Protein AF-A0AAD7VIJ9-F1 (afdb_monomer)

pLDDT: mean 87.91, std 4.74, range [68.25, 94.62]

Structure (mmCIF, N/CA/C/O backbone):
data_AF-A0AAD7VIJ9-F1
#
_entry.id   AF-A0AAD7VIJ9-F1
#
loop_
_atom_site.group_PDB
_atom_site.id
_atom_site.type_symbol
_atom_site.label_atom_id
_atom_site.label_alt_id
_atom_site.label_comp_id
_atom_site.label_asym_id
_atom_site.label_entity_id
_atom_site.label_seq_id
_atom_site.pdbx_PDB_ins_code
_atom_site.Cartn_x
_atom_site.Cartn_y
_atom_site.Cartn_z
_atom_site.occupancy
_atom_site.B_iso_or_equiv
_atom_site.auth_seq_id
_atom_site.auth_comp_id
_atom_site.auth_asym_id
_atom_site.auth_atom_id
_atom_site.pdbx_PDB_model_num
ATOM 1 N N . MET A 1 1 ? -6.040 12.311 9.505 1.00 69.94 1 MET A N 1
ATOM 2 C CA . MET A 1 1 ? -5.115 11.163 9.473 1.00 69.94 1 MET A CA 1
ATOM 3 C C . MET A 1 1 ? -3.716 11.718 9.337 1.00 69.94 1 MET A C 1
ATOM 5 O O . MET A 1 1 ? -3.565 12.636 8.544 1.00 69.94 1 MET A O 1
ATOM 9 N N . ALA A 1 2 ? -2.738 11.232 10.085 1.00 82.44 2 ALA A N 1
ATOM 10 C CA . ALA A 1 2 ? -1.331 11.517 9.807 1.00 82.44 2 ALA A CA 1
ATOM 11 C C . ALA A 1 2 ? -0.782 10.453 8.843 1.00 82.44 2 ALA A C 1
ATOM 13 O O . ALA A 1 2 ? -1.267 9.321 8.846 1.00 82.44 2 ALA A O 1
ATOM 14 N N . VAL A 1 3 ? 0.182 10.809 7.999 1.00 84.44 3 VAL A N 1
ATOM 15 C CA . VAL A 1 3 ? 0.979 9.826 7.250 1.00 84.44 3 VAL A CA 1
ATOM 16 C C . VAL A 1 3 ? 2.341 9.799 7.914 1.00 84.44 3 VAL A C 1
ATOM 18 O O . VAL A 1 3 ? 2.907 10.854 8.179 1.00 84.44 3 VAL A O 1
ATOM 21 N N . HIS A 1 4 ? 2.821 8.611 8.267 1.00 87.75 4 HIS A N 1
ATOM 22 C CA . HIS A 1 4 ? 4.153 8.477 8.835 1.00 87.75 4 HIS A CA 1
ATOM 23 C C . HIS A 1 4 ? 5.190 8.789 7.755 1.00 87.75 4 HIS A C 1
ATOM 25 O O . HIS A 1 4 ? 5.062 8.281 6.640 1.00 87.75 4 HIS A O 1
ATOM 31 N N . ASN A 1 5 ? 6.227 9.562 8.089 1.00 86.25 5 ASN A N 1
ATOM 32 C CA . ASN A 1 5 ? 7.257 9.987 7.130 1.00 86.25 5 ASN A CA 1
ATOM 33 C C . ASN A 1 5 ? 7.931 8.798 6.417 1.00 86.25 5 ASN A C 1
ATOM 35 O O . ASN A 1 5 ? 8.295 8.894 5.248 1.00 86.25 5 ASN A O 1
ATOM 39 N N . ASP A 1 6 ? 8.029 7.642 7.083 1.00 88.50 6 ASP A N 1
ATOM 40 C CA . ASP A 1 6 ? 8.520 6.398 6.471 1.00 88.50 6 ASP A CA 1
ATOM 41 C C . ASP A 1 6 ? 7.738 5.967 5.228 1.00 88.50 6 ASP A C 1
ATOM 43 O O . ASP A 1 6 ? 8.307 5.330 4.346 1.00 88.50 6 ASP A O 1
ATOM 47 N N . CYS A 1 7 ? 6.450 6.301 5.127 1.00 88.06 7 CYS A N 1
ATOM 48 C CA . CYS A 1 7 ? 5.646 5.907 3.975 1.00 88.06 7 CYS A CA 1
ATOM 49 C 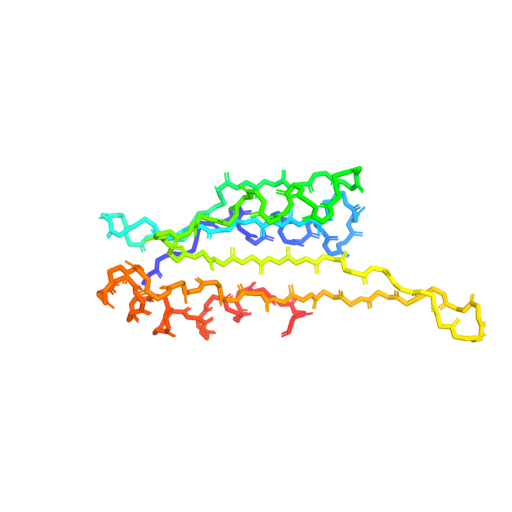C . CYS A 1 7 ? 6.134 6.601 2.702 1.00 88.06 7 CYS A C 1
ATOM 51 O O . CYS A 1 7 ? 6.316 5.947 1.675 1.00 88.06 7 CYS A O 1
ATOM 53 N N . GLU A 1 8 ? 6.381 7.908 2.794 1.00 87.44 8 GLU A N 1
ATOM 54 C CA . GLU A 1 8 ? 6.925 8.712 1.701 1.00 87.44 8 GLU A CA 1
ATOM 55 C C . GLU A 1 8 ? 8.366 8.295 1.393 1.00 87.44 8 GLU A C 1
ATOM 57 O O . GLU A 1 8 ? 8.695 8.025 0.239 1.00 87.44 8 GLU A O 1
ATOM 62 N N . LEU A 1 9 ? 9.207 8.136 2.423 1.00 89.81 9 LEU A N 1
ATOM 63 C CA . LEU A 1 9 ? 10.598 7.713 2.252 1.00 89.81 9 LEU A CA 1
ATOM 64 C C . LEU A 1 9 ? 10.693 6.361 1.536 1.00 89.81 9 LEU A C 1
ATOM 66 O O . LEU A 1 9 ? 11.399 6.246 0.534 1.00 89.81 9 LEU A O 1
ATOM 70 N N . LYS A 1 10 ? 9.946 5.345 1.985 1.00 90.19 10 LYS A N 1
ATOM 71 C CA . LYS A 1 10 ? 9.956 4.016 1.353 1.00 90.19 10 LYS A CA 1
ATOM 72 C C . LYS A 1 10 ? 9.415 4.048 -0.068 1.00 90.19 10 LYS A C 1
ATOM 74 O O . LYS A 1 10 ? 9.953 3.359 -0.937 1.00 90.19 10 LYS A O 1
ATOM 79 N N . PHE A 1 11 ? 8.402 4.868 -0.328 1.00 88.88 11 PHE A N 1
ATOM 80 C CA . PHE A 1 11 ? 7.893 5.065 -1.678 1.00 88.88 11 PHE A CA 1
ATOM 81 C C . PHE A 1 11 ? 8.924 5.730 -2.602 1.00 88.88 11 PHE A C 1
ATOM 83 O O . PHE A 1 11 ? 9.129 5.263 -3.725 1.00 88.88 11 PHE A O 1
ATOM 90 N N . LEU A 1 12 ? 9.630 6.760 -2.128 1.00 88.50 12 LEU A N 1
ATOM 91 C CA . LEU A 1 12 ? 10.723 7.396 -2.865 1.00 88.50 12 LEU A CA 1
ATOM 92 C C . LEU A 1 12 ? 11.858 6.404 -3.147 1.00 88.50 12 LEU A C 1
ATOM 94 O O . LEU A 1 12 ? 12.375 6.375 -4.265 1.00 88.50 12 LEU A O 1
ATOM 98 N N . GLU A 1 13 ? 12.209 5.541 -2.190 1.00 88.81 13 GLU A N 1
ATOM 99 C CA . GLU A 1 13 ? 13.193 4.472 -2.402 1.00 88.81 13 GLU A CA 1
ATOM 100 C C . GLU A 1 13 ? 12.743 3.479 -3.483 1.00 88.81 13 GLU A C 1
ATOM 102 O O . GLU A 1 13 ? 13.527 3.155 -4.378 1.00 88.81 13 GLU A O 1
ATOM 107 N N . LEU A 1 14 ? 11.475 3.059 -3.476 1.00 87.69 14 LEU A N 1
ATOM 108 C CA . LEU A 1 14 ? 10.913 2.205 -4.527 1.00 87.69 14 LEU A CA 1
ATOM 109 C C . LEU A 1 14 ? 10.954 2.901 -5.899 1.00 87.69 14 LEU A C 1
ATOM 111 O O . LEU A 1 14 ? 11.449 2.325 -6.868 1.00 87.69 14 LEU A O 1
ATOM 115 N N . LYS A 1 15 ? 10.506 4.159 -5.988 1.00 85.44 15 LYS A N 1
ATOM 116 C CA . LYS A 1 15 ? 10.432 4.922 -7.247 1.00 85.44 15 LYS A CA 1
ATOM 117 C C . LYS A 1 15 ? 11.816 5.221 -7.839 1.00 85.44 15 LYS A C 1
ATOM 119 O O . LYS A 1 15 ? 12.010 5.069 -9.056 1.00 85.44 15 LYS A O 1
ATOM 124 N N . ALA A 1 16 ? 12.754 5.657 -6.996 1.00 86.00 16 ALA A N 1
ATOM 125 C CA . ALA A 1 16 ? 14.079 6.126 -7.397 1.00 86.00 16 ALA A CA 1
ATOM 126 C C . ALA A 1 16 ? 15.115 4.997 -7.456 1.00 86.00 16 ALA A C 1
ATOM 128 O O . ALA A 1 16 ? 15.765 4.823 -8.486 1.00 86.00 16 ALA A O 1
ATOM 129 N N . LYS A 1 17 ? 15.258 4.216 -6.378 1.00 83.44 17 LYS A N 1
ATOM 130 C CA . LYS A 1 17 ? 16.310 3.193 -6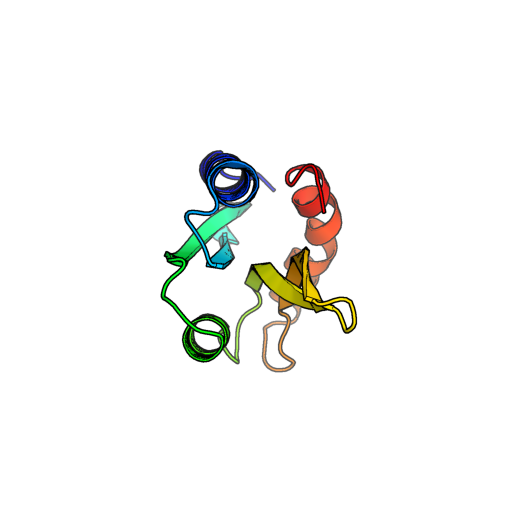.246 1.00 83.44 17 LYS A CA 1
ATOM 131 C C . LYS A 1 17 ? 15.883 1.813 -6.747 1.00 83.44 17 LYS A C 1
ATOM 133 O O . LYS A 1 17 ? 16.746 0.963 -6.938 1.00 83.44 1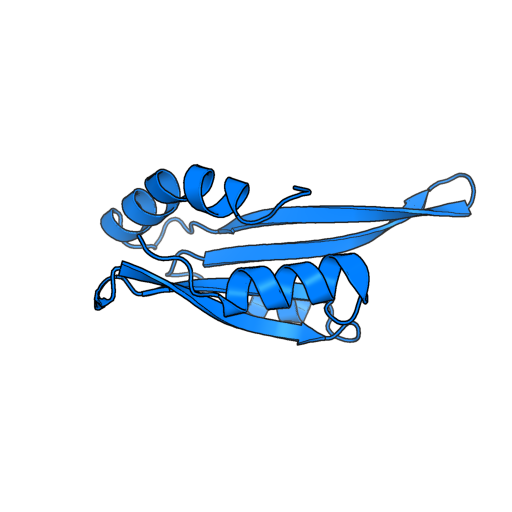7 LYS A O 1
ATOM 138 N N . ARG A 1 18 ? 14.581 1.577 -6.966 1.00 80.94 18 ARG A N 1
ATOM 139 C CA . ARG A 1 18 ? 14.029 0.271 -7.385 1.00 80.94 18 ARG A CA 1
A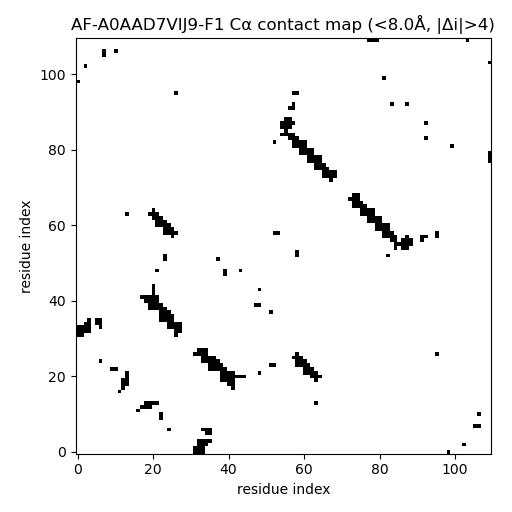TOM 140 C C . ARG A 1 18 ? 14.391 -0.864 -6.419 1.00 80.94 18 ARG A C 1
ATOM 142 O O . ARG A 1 18 ? 14.546 -2.008 -6.830 1.00 80.94 18 ARG A O 1
ATOM 149 N N . THR A 1 19 ? 14.541 -0.555 -5.134 1.00 82.62 19 THR A N 1
ATOM 150 C CA . THR A 1 19 ? 14.940 -1.525 -4.099 1.00 82.62 19 THR A CA 1
ATOM 151 C C . THR A 1 19 ? 13.821 -2.497 -3.738 1.00 82.62 19 THR A C 1
ATOM 153 O O . THR A 1 19 ? 14.084 -3.619 -3.312 1.00 82.62 19 THR A O 1
ATOM 156 N N . TYR A 1 20 ? 12.570 -2.075 -3.920 1.00 88.00 20 TYR A N 1
ATOM 157 C CA . TYR A 1 20 ? 11.391 -2.781 -3.432 1.00 88.00 20 TYR A CA 1
ATOM 158 C C . TYR A 1 20 ? 10.454 -3.152 -4.581 1.00 88.00 20 TYR A C 1
ATOM 160 O O . TYR A 1 20 ? 10.273 -2.361 -5.509 1.00 88.00 20 TYR A O 1
ATOM 168 N N . ARG A 1 21 ? 9.865 -4.353 -4.525 1.00 90.19 21 ARG A N 1
ATOM 169 C CA . ARG A 1 21 ? 8.833 -4.795 -5.479 1.00 90.19 21 ARG A CA 1
ATOM 170 C C . ARG A 1 21 ? 7.468 -4.247 -5.094 1.00 90.19 21 ARG A C 1
ATOM 172 O O . ARG A 1 21 ? 6.714 -3.807 -5.955 1.00 90.19 21 ARG A O 1
ATOM 179 N N . PHE A 1 22 ? 7.159 -4.273 -3.803 1.00 92.38 22 PHE A N 1
ATOM 180 C CA . PHE A 1 22 ? 5.898 -3.781 -3.277 1.00 92.38 22 PHE A CA 1
ATOM 181 C C . PHE A 1 22 ? 6.067 -3.200 -1.878 1.00 92.38 22 PHE A C 1
ATOM 183 O O . PHE A 1 22 ? 7.005 -3.528 -1.154 1.00 92.38 22 PHE A O 1
ATOM 190 N N . ILE A 1 23 ? 5.134 -2.344 -1.485 1.00 93.31 23 ILE A N 1
ATOM 191 C CA . ILE A 1 23 ? 5.034 -1.804 -0.131 1.00 93.31 23 ILE A CA 1
ATOM 192 C C . ILE A 1 23 ? 3.579 -1.923 0.291 1.00 93.31 23 ILE A C 1
ATOM 194 O O . ILE A 1 23 ? 2.697 -1.480 -0.441 1.00 93.31 23 ILE A O 1
ATOM 198 N N . VAL A 1 24 ? 3.333 -2.511 1.456 1.00 94.38 24 VAL A N 1
ATOM 199 C CA . VAL A 1 24 ? 2.015 -2.590 2.085 1.00 94.38 24 VAL A CA 1
ATOM 200 C C . VAL A 1 24 ? 1.962 -1.588 3.227 1.00 94.38 24 VAL A C 1
ATOM 202 O O . VAL A 1 24 ? 2.867 -1.513 4.060 1.00 94.38 24 VAL A O 1
ATOM 205 N N . PHE A 1 25 ? 0.883 -0.822 3.265 1.00 93.56 25 PHE A N 1
ATOM 206 C CA . PHE A 1 25 ? 0.592 0.168 4.280 1.00 93.56 25 PHE A CA 1
ATOM 207 C C . PHE A 1 25 ? -0.700 -0.189 5.006 1.00 93.56 25 PHE A C 1
ATOM 209 O O . PHE A 1 25 ? -1.695 -0.615 4.405 1.00 93.56 25 PHE A O 1
ATOM 216 N N . LYS A 1 26 ? -0.703 0.072 6.309 1.00 93.06 26 LYS A N 1
ATOM 217 C CA . LYS A 1 26 ? -1.868 -0.093 7.174 1.00 93.06 26 LYS A CA 1
ATOM 218 C C . LYS A 1 26 ? -2.217 1.229 7.841 1.00 93.06 26 LYS A C 1
ATOM 220 O O . LYS A 1 26 ? -1.351 2.063 8.111 1.00 93.06 26 LYS A O 1
ATOM 225 N N . ILE A 1 27 ? -3.497 1.411 8.127 1.00 90.88 27 ILE A N 1
ATOM 226 C CA . ILE A 1 27 ? -3.983 2.524 8.933 1.00 90.88 27 ILE A CA 1
ATOM 227 C C . ILE A 1 27 ? -4.192 2.006 10.348 1.00 90.88 27 ILE A C 1
ATOM 229 O O . ILE A 1 27 ? -5.038 1.149 10.592 1.00 90.88 27 ILE A O 1
ATOM 233 N N . GLU A 1 28 ? -3.451 2.556 11.302 1.00 88.75 28 GLU A N 1
ATOM 234 C CA . GLU A 1 28 ? -3.693 2.282 12.711 1.00 88.75 28 GLU A CA 1
ATOM 235 C C . GLU A 1 28 ? -4.811 3.187 13.229 1.00 88.75 28 GLU A C 1
ATOM 237 O O . GLU A 1 28 ? -4.596 4.362 13.528 1.00 88.75 28 GLU A O 1
ATOM 242 N N . GLU A 1 29 ? -6.020 2.634 13.361 1.00 81.56 29 GLU A N 1
ATOM 243 C CA . GLU A 1 29 ? -7.219 3.382 13.771 1.00 81.56 29 GLU A CA 1
ATOM 244 C C . GLU A 1 29 ? -7.046 4.110 15.115 1.00 81.56 29 GLU A C 1
ATOM 246 O O . GLU A 1 29 ? -7.501 5.245 15.265 1.00 81.56 29 GLU A O 1
ATOM 251 N N . LYS A 1 30 ? -6.354 3.484 16.079 1.00 83.25 30 LYS A N 1
ATOM 252 C CA . LYS A 1 30 ? -6.105 4.055 17.417 1.00 83.25 30 LYS A CA 1
ATOM 253 C C . LYS A 1 30 ? -5.258 5.326 17.357 1.00 83.25 30 LYS A C 1
ATOM 255 O O . LYS A 1 30 ? -5.551 6.293 18.050 1.00 83.25 30 LYS A O 1
ATOM 260 N N . GLN A 1 31 ? -4.229 5.311 16.517 1.00 80.62 31 GLN A N 1
ATOM 261 C CA . GLN A 1 31 ? -3.261 6.399 16.374 1.00 80.62 31 GLN A CA 1
ATOM 262 C C . GLN A 1 31 ? -3.631 7.351 15.220 1.00 80.62 31 GLN A C 1
ATOM 264 O O . GLN A 1 31 ? -2.987 8.377 15.027 1.00 80.62 31 GLN A O 1
ATOM 269 N N . LYS A 1 32 ? -4.692 7.034 14.456 1.00 83.31 32 LYS A N 1
ATOM 270 C CA . LYS A 1 32 ? -5.142 7.757 13.251 1.00 83.31 32 LYS A CA 1
ATOM 2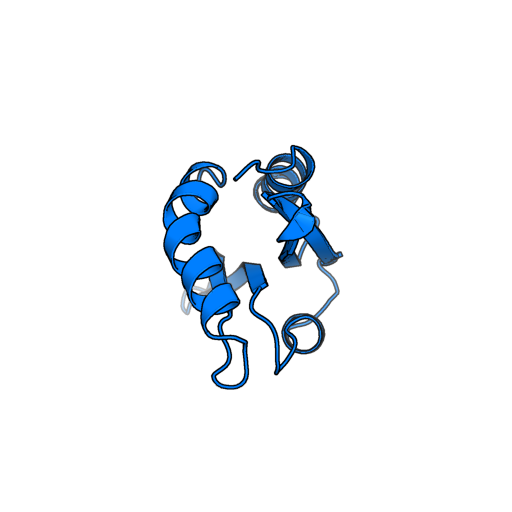71 C C . LYS A 1 32 ? -3.987 8.077 12.299 1.00 83.31 32 LYS A C 1
ATOM 273 O O . LYS A 1 32 ? -3.936 9.172 11.723 1.00 83.31 32 LYS A O 1
ATOM 278 N N . GLN A 1 33 ? -3.081 7.118 12.143 1.00 88.44 33 GLN A N 1
ATOM 279 C CA . GLN A 1 33 ? -1.866 7.250 11.351 1.00 88.44 33 GLN A CA 1
ATOM 280 C C . GLN A 1 33 ? -1.762 6.131 10.323 1.00 88.44 33 GLN A C 1
ATOM 282 O O . GLN A 1 33 ? -2.186 5.001 10.571 1.00 88.44 33 GLN A O 1
ATOM 287 N N . LEU A 1 34 ? -1.189 6.456 9.174 1.00 90.25 34 LEU A N 1
ATOM 288 C CA . LEU A 1 34 ? -0.848 5.500 8.135 1.00 90.25 34 LEU A CA 1
ATOM 289 C C . LEU A 1 34 ? 0.633 5.159 8.257 1.00 90.25 34 LEU A C 1
ATOM 291 O O . LEU A 1 34 ? 1.470 6.061 8.265 1.00 90.25 34 LEU A O 1
ATOM 295 N N . VAL A 1 35 ? 0.933 3.871 8.382 1.00 92.62 35 VAL A N 1
ATOM 296 C CA . VAL A 1 35 ? 2.285 3.346 8.597 1.00 92.62 35 VAL A CA 1
ATOM 297 C C . VAL A 1 35 ? 2.598 2.257 7.580 1.00 92.62 35 VAL A C 1
ATOM 299 O O . VAL A 1 35 ? 1.698 1.603 7.045 1.00 92.62 35 VAL A O 1
ATOM 302 N N . VAL A 1 36 ? 3.888 2.047 7.336 1.00 93.44 36 VAL A N 1
ATOM 303 C CA . VAL A 1 36 ? 4.374 0.913 6.552 1.00 93.44 36 VAL A CA 1
ATOM 304 C C . VAL A 1 36 ? 4.184 -0.354 7.378 1.00 93.44 36 VAL A C 1
ATOM 306 O O . VAL A 1 36 ? 4.642 -0.441 8.513 1.00 93.44 36 VAL A O 1
ATOM 309 N N . GLU A 1 37 ? 3.481 -1.329 6.818 1.00 93.00 37 GLU A N 1
ATOM 310 C CA . GLU A 1 37 ? 3.306 -2.639 7.440 1.00 93.00 37 GLU A CA 1
ATOM 311 C C . GLU A 1 37 ? 4.378 -3.612 6.968 1.00 93.00 37 GLU A C 1
ATOM 313 O O . GLU A 1 37 ? 4.987 -4.308 7.778 1.00 93.00 37 GLU A O 1
ATOM 318 N N . LYS A 1 38 ? 4.613 -3.656 5.655 1.00 92.31 38 LYS A N 1
ATOM 319 C CA . LYS A 1 38 ? 5.570 -4.577 5.054 1.00 92.31 38 LYS A CA 1
ATOM 320 C C . LYS A 1 38 ? 6.186 -3.976 3.806 1.00 92.31 38 LYS A C 1
ATOM 322 O O . LYS A 1 38 ? 5.519 -3.300 3.027 1.00 92.31 38 LYS A O 1
ATOM 327 N N . VAL A 1 39 ? 7.462 -4.266 3.607 1.00 92.44 39 VAL A N 1
ATOM 328 C CA . VAL A 1 39 ? 8.203 -3.903 2.405 1.00 92.44 39 VAL A CA 1
ATOM 329 C C . VAL A 1 39 ? 8.679 -5.195 1.760 1.00 92.44 39 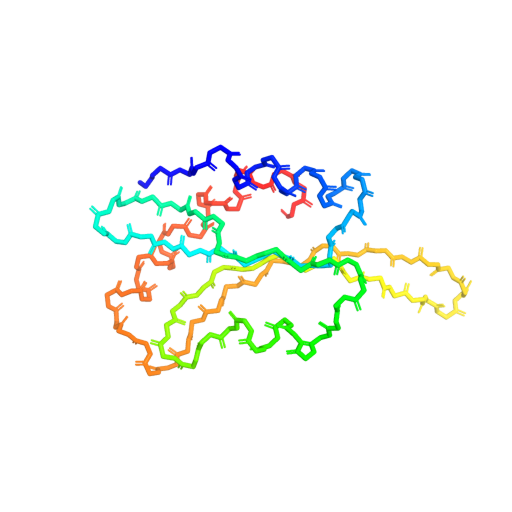VAL A C 1
ATOM 331 O O . VAL A 1 39 ? 9.340 -5.998 2.412 1.00 92.44 39 VAL A O 1
ATOM 334 N N . GLY A 1 40 ? 8.296 -5.411 0.506 1.00 90.44 40 GLY A N 1
ATOM 335 C CA . GLY A 1 40 ? 8.769 -6.524 -0.305 1.00 90.44 40 GLY A CA 1
ATOM 336 C C . GLY A 1 40 ? 10.019 -6.122 -1.072 1.00 90.44 40 GLY A C 1
ATOM 337 O O . GLY A 1 40 ? 10.019 -5.115 -1.785 1.00 90.44 40 GLY A O 1
ATOM 338 N N . GLU A 1 41 ? 11.084 -6.904 -0.950 1.00 89.50 41 GLU A N 1
ATOM 339 C CA . GLU A 1 41 ? 12.301 -6.739 -1.742 1.00 89.50 41 GLU A CA 1
ATOM 340 C C . GLU A 1 41 ? 12.044 -7.019 -3.227 1.00 89.50 41 GLU A C 1
ATOM 342 O O . GLU A 1 41 ? 11.028 -7.599 -3.617 1.00 89.50 41 GLU A O 1
ATOM 347 N N . ARG A 1 42 ? 12.968 -6.616 -4.101 1.00 85.00 42 ARG A N 1
ATOM 348 C CA . ARG A 1 42 ? 12.811 -6.848 -5.547 1.00 85.00 42 ARG A CA 1
ATOM 349 C C . ARG A 1 42 ? 12.785 -8.333 -5.942 1.00 85.00 42 ARG A C 1
ATOM 351 O O . ARG A 1 42 ? 12.294 -8.660 -7.016 1.00 85.00 42 ARG A O 1
ATOM 358 N N . THR A 1 43 ? 13.306 -9.202 -5.083 1.00 83.31 43 THR A N 1
ATOM 359 C CA . THR A 1 43 ? 13.319 -10.663 -5.233 1.00 83.31 43 THR A CA 1
ATOM 360 C C . THR A 1 43 ? 11.981 -11.315 -4.888 1.00 83.31 43 THR A C 1
ATOM 362 O O . THR A 1 43 ? 11.707 -12.403 -5.385 1.00 83.31 43 THR A O 1
ATOM 365 N N . THR A 1 44 ? 11.142 -10.668 -4.068 1.00 82.81 44 THR A N 1
ATOM 366 C CA . THR A 1 44 ? 9.829 -11.213 -3.691 1.00 82.81 44 THR A CA 1
ATOM 367 C C . THR A 1 44 ? 8.823 -11.141 -4.838 1.00 82.81 44 THR A C 1
ATOM 369 O O . THR A 1 44 ? 8.744 -10.148 -5.568 1.00 82.81 44 THR A O 1
ATOM 372 N N . GLY A 1 45 ? 8.053 -12.219 -4.992 1.00 82.69 45 GLY A N 1
ATOM 373 C CA . GLY A 1 45 ? 7.135 -12.414 -6.108 1.00 82.69 45 GLY A CA 1
ATOM 374 C C . GLY A 1 45 ? 5.748 -11.812 -5.881 1.00 82.69 45 GLY A C 1
ATOM 375 O O . GLY A 1 45 ? 5.482 -11.097 -4.915 1.00 82.69 45 GLY A O 1
ATOM 376 N N . TYR A 1 46 ? 4.830 -12.117 -6.800 1.00 83.94 46 TYR A N 1
ATOM 377 C CA . TYR A 1 46 ? 3.413 -11.775 -6.643 1.00 83.94 46 TYR A CA 1
ATOM 378 C C . TYR A 1 46 ? 2.752 -12.555 -5.494 1.00 83.94 46 TYR A C 1
ATOM 380 O O . TYR A 1 46 ? 1.912 -12.003 -4.789 1.00 83.94 46 TYR A O 1
ATOM 388 N N . GLU A 1 47 ? 3.170 -13.800 -5.251 1.00 87.50 47 GLU A N 1
ATOM 389 C CA . GLU A 1 47 ? 2.635 -14.620 -4.158 1.00 87.50 47 GLU A CA 1
ATOM 390 C C . GLU A 1 47 ? 2.896 -13.977 -2.789 1.00 87.50 47 GLU A C 1
ATOM 392 O O . GLU A 1 47 ? 1.961 -13.802 -2.008 1.00 87.50 47 GLU A O 1
ATOM 397 N N . ASP A 1 48 ? 4.118 -13.494 -2.536 1.00 88.94 48 ASP A N 1
ATOM 398 C CA . ASP A 1 48 ? 4.461 -12.755 -1.313 1.00 88.94 48 ASP A CA 1
ATOM 399 C C . ASP A 1 48 ? 3.625 -11.488 -1.132 1.00 88.94 48 ASP A C 1
ATOM 401 O O . ASP A 1 48 ? 3.248 -11.135 -0.010 1.00 88.94 48 ASP A O 1
ATOM 405 N N . PHE A 1 49 ? 3.333 -10.797 -2.237 1.00 89.44 49 PHE A N 1
ATOM 406 C CA . PHE A 1 49 ? 2.467 -9.628 -2.223 1.00 89.44 49 PHE A CA 1
ATOM 407 C C . PHE A 1 49 ? 1.048 -10.012 -1.796 1.00 89.44 49 PHE A C 1
ATOM 409 O O . PHE A 1 49 ? 0.524 -9.428 -0.848 1.00 89.44 49 PHE A O 1
ATOM 416 N N . THR A 1 50 ? 0.456 -11.034 -2.419 1.00 88.50 50 THR A N 1
ATOM 417 C CA . THR A 1 50 ? -0.890 -11.512 -2.064 1.00 88.50 50 THR A CA 1
ATOM 418 C C . THR A 1 50 ? -0.971 -12.060 -0.642 1.00 88.50 50 THR A C 1
ATOM 420 O O . THR A 1 50 ? -1.932 -11.768 0.060 1.00 88.50 50 THR A O 1
ATOM 423 N N . ALA A 1 51 ? 0.067 -12.751 -0.163 1.00 90.31 51 ALA A N 1
ATOM 424 C CA . ALA A 1 51 ? 0.156 -13.233 1.215 1.00 90.31 51 ALA A CA 1
ATOM 425 C C . ALA A 1 51 ? 0.248 -12.092 2.242 1.00 90.31 51 ALA A C 1
ATOM 427 O O . ALA A 1 51 ? -0.017 -12.288 3.426 1.00 90.31 51 ALA A O 1
ATOM 428 N N . SER A 1 52 ? 0.629 -10.892 1.799 1.00 89.62 52 SER A N 1
ATOM 429 C CA . SER A 1 52 ? 0.687 -9.693 2.635 1.00 89.62 52 SER A CA 1
ATOM 430 C C . SER A 1 52 ? -0.643 -8.926 2.669 1.00 89.62 52 SER A C 1
ATOM 432 O O . SER A 1 52 ? -0.745 -7.931 3.384 1.00 89.62 52 SER A O 1
ATOM 434 N N . LEU A 1 53 ? -1.656 -9.363 1.910 1.00 89.69 53 LEU A N 1
ATOM 435 C CA . LEU A 1 53 ? -2.996 -8.781 1.902 1.00 89.69 53 LEU A CA 1
ATOM 436 C C . LEU A 1 53 ? -3.948 -9.673 2.721 1.00 89.69 53 LEU A C 1
ATOM 438 O O . LEU A 1 53 ? -4.323 -10.752 2.263 1.00 89.69 53 LEU A O 1
ATOM 442 N N . PRO A 1 54 ? -4.349 -9.254 3.933 1.00 90.00 54 PRO A N 1
ATOM 443 C CA . PRO A 1 54 ? -5.212 -10.053 4.798 1.00 90.00 54 PRO A CA 1
ATOM 444 C C . PRO A 1 54 ? -6.633 -10.153 4.237 1.00 90.00 54 PRO A C 1
ATOM 446 O O . PRO A 1 54 ? -7.174 -9.184 3.706 1.00 90.00 54 PRO A O 1
ATOM 449 N N . ALA A 1 55 ? -7.270 -11.313 4.387 1.00 89.12 55 ALA A N 1
ATOM 450 C CA . ALA A 1 55 ? -8.615 -11.543 3.864 1.00 89.12 55 ALA A CA 1
ATOM 451 C C . ALA A 1 55 ? -9.713 -10.816 4.652 1.00 89.12 55 ALA A C 1
ATOM 453 O O . ALA A 1 55 ? -10.826 -10.735 4.158 1.00 89.12 55 ALA A O 1
ATOM 454 N N . ASP A 1 56 ? -9.431 -10.310 5.851 1.00 88.81 56 ASP A N 1
ATOM 455 C CA . ASP A 1 56 ? -10.385 -9.744 6.812 1.00 88.81 56 ASP A CA 1
ATOM 456 C C . ASP A 1 56 ? -10.122 -8.268 7.157 1.00 88.81 56 ASP A C 1
ATOM 458 O O . ASP A 1 56 ? -10.915 -7.638 7.861 1.00 88.81 56 ASP A O 1
ATOM 462 N N . GLU A 1 57 ? -9.053 -7.673 6.627 1.00 89.69 57 GLU A N 1
ATOM 463 C CA . GLU A 1 57 ? -8.698 -6.281 6.894 1.00 89.69 57 GLU A CA 1
ATOM 464 C C . GLU A 1 57 ? -8.368 -5.498 5.621 1.00 89.69 57 GLU A C 1
ATOM 466 O O . GLU A 1 57 ? -7.908 -6.031 4.614 1.00 89.69 57 GLU A O 1
ATOM 471 N N . CYS A 1 58 ? -8.583 -4.181 5.672 1.00 92.44 58 CYS A N 1
ATOM 472 C CA . CYS A 1 58 ? -8.225 -3.301 4.565 1.00 92.44 58 CYS A CA 1
ATOM 473 C C . CYS A 1 58 ? -6.730 -2.967 4.602 1.00 92.44 58 CYS A C 1
ATOM 475 O O . CYS A 1 58 ? -6.147 -2.795 5.680 1.00 92.44 58 CYS A O 1
ATOM 477 N N . ARG A 1 59 ? -6.114 -2.809 3.430 1.00 94.62 59 ARG A N 1
ATOM 478 C CA . ARG A 1 59 ? -4.718 -2.377 3.275 1.00 94.62 59 ARG A CA 1
ATOM 479 C C . ARG A 1 59 ? -4.557 -1.470 2.068 1.00 94.62 59 ARG A C 1
ATOM 481 O O . ARG A 1 59 ? -5.311 -1.552 1.102 1.00 94.62 59 ARG A O 1
ATOM 488 N N . TYR A 1 60 ? -3.556 -0.605 2.125 1.00 94.12 60 TYR A N 1
ATOM 489 C CA . TYR A 1 60 ? -3.041 0.027 0.921 1.00 94.12 60 TYR A CA 1
ATOM 490 C C . TYR A 1 60 ? -1.790 -0.682 0.487 1.00 94.12 60 TYR A C 1
ATOM 492 O O . TYR A 1 60 ? -1.021 -1.143 1.321 1.00 94.12 60 TYR A O 1
ATOM 500 N N . ALA A 1 61 ? -1.560 -0.732 -0.812 1.00 93.44 61 ALA A N 1
ATOM 501 C CA . ALA A 1 61 ? -0.281 -1.173 -1.297 1.00 93.44 61 ALA A CA 1
ATOM 502 C C . ALA A 1 61 ? 0.140 -0.437 -2.552 1.00 93.44 61 ALA A C 1
ATOM 504 O O . ALA A 1 61 ? -0.678 0.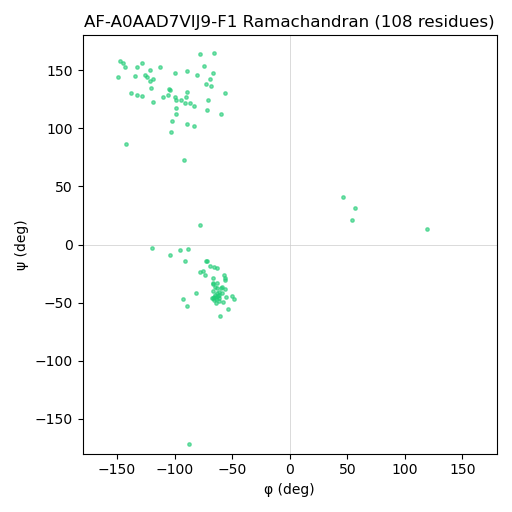079 -3.308 1.00 93.44 61 ALA A O 1
ATOM 505 N N . VAL A 1 62 ? 1.443 -0.409 -2.763 1.00 92.25 62 VAL A N 1
ATOM 506 C CA . VAL A 1 62 ? 2.061 0.046 -3.996 1.00 92.25 62 VAL A CA 1
ATOM 507 C C . VAL A 1 62 ? 2.868 -1.111 -4.552 1.00 92.25 62 VAL A C 1
ATOM 509 O O . VAL A 1 62 ? 3.588 -1.762 -3.801 1.00 92.25 62 VAL A O 1
ATOM 512 N N . TYR A 1 63 ? 2.754 -1.364 -5.84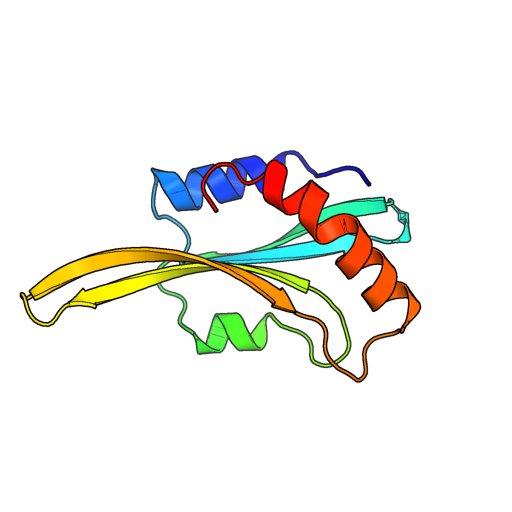9 1.00 90.69 63 TYR A N 1
ATOM 513 C CA . TYR A 1 63 ? 3.477 -2.426 -6.540 1.00 90.69 63 TYR A CA 1
ATOM 514 C C . TYR A 1 63 ? 4.192 -1.850 -7.763 1.00 90.69 63 TYR A C 1
ATOM 516 O O . TYR A 1 63 ? 3.561 -1.195 -8.593 1.00 90.69 63 TYR A O 1
ATOM 524 N N . ASP A 1 64 ? 5.491 -2.105 -7.892 1.00 89.62 64 ASP A N 1
ATOM 525 C CA . ASP A 1 64 ? 6.274 -1.762 -9.081 1.00 89.62 64 ASP A CA 1
ATOM 526 C C . ASP A 1 64 ? 6.223 -2.926 -10.077 1.00 89.62 64 ASP A C 1
ATOM 528 O O . ASP A 1 64 ? 6.850 -3.972 -9.879 1.00 89.62 64 ASP A O 1
ATOM 532 N N . PHE A 1 65 ? 5.421 -2.771 -11.130 1.00 86.12 65 PHE A N 1
ATOM 533 C CA . PHE A 1 65 ? 5.247 -3.788 -12.158 1.00 86.12 65 PHE A CA 1
ATOM 534 C C . PHE A 1 65 ? 6.109 -3.461 -13.375 1.00 86.12 65 PHE A C 1
ATOM 536 O O . PHE A 1 65 ? 5.844 -2.505 -14.112 1.00 86.12 65 PHE A O 1
ATOM 543 N N . ASP A 1 66 ? 7.123 -4.292 -13.602 1.00 85.81 66 ASP A N 1
ATOM 544 C CA . ASP A 1 66 ? 7.899 -4.280 -14.838 1.00 85.81 66 ASP A CA 1
ATOM 545 C C . ASP A 1 66 ? 7.243 -5.212 -15.859 1.00 85.81 66 ASP A C 1
ATOM 547 O O . ASP A 1 66 ? 6.948 -6.368 -15.547 1.00 85.81 66 ASP A O 1
ATOM 551 N N . PHE A 1 67 ? 7.050 -4.728 -17.082 1.00 84.56 67 PHE A N 1
ATOM 552 C CA . PHE A 1 67 ? 6.544 -5.523 -18.195 1.00 84.56 67 PHE A CA 1
ATOM 553 C C . PHE A 1 67 ? 7.361 -5.275 -19.455 1.00 84.56 67 PHE A C 1
ATOM 555 O O . PHE A 1 67 ? 7.826 -4.164 -19.722 1.00 84.56 67 PHE A O 1
ATOM 562 N N . VAL A 1 68 ? 7.531 -6.330 -20.243 1.00 87.19 68 VAL A N 1
ATOM 563 C CA . VAL A 1 68 ? 8.168 -6.252 -21.555 1.00 87.19 68 VAL A CA 1
ATOM 564 C C . VAL A 1 68 ? 7.061 -6.087 -22.584 1.00 87.19 68 VAL A C 1
ATOM 566 O O . VAL A 1 68 ? 6.107 -6.859 -22.612 1.00 87.19 68 VAL A O 1
ATOM 569 N N . THR A 1 69 ? 7.149 -5.028 -23.379 1.00 87.06 69 THR A N 1
ATOM 570 C CA . THR A 1 69 ? 6.236 -4.820 -24.511 1.00 87.06 69 THR A CA 1
ATOM 571 C C . THR A 1 69 ? 6.635 -5.688 -25.701 1.00 87.06 69 THR A C 1
ATOM 573 O O . THR A 1 69 ? 7.761 -6.172 -25.759 1.00 87.06 69 THR A O 1
ATOM 576 N N . GLU A 1 70 ? 5.730 -5.859 -26.665 1.00 83.38 70 GLU A N 1
ATOM 577 C CA . GLU A 1 70 ? 5.978 -6.647 -27.884 1.00 83.38 70 GLU A CA 1
ATOM 578 C C . GLU A 1 70 ? 7.194 -6.143 -28.684 1.00 83.38 70 GLU A C 1
ATOM 580 O O . GLU A 1 70 ? 7.892 -6.929 -29.312 1.00 83.38 70 GLU A O 1
ATOM 585 N N . GLU A 1 71 ? 7.533 -4.855 -28.566 1.00 88.19 71 GLU A N 1
ATOM 586 C CA . GLU A 1 71 ? 8.747 -4.242 -29.131 1.00 88.19 71 GLU A CA 1
ATOM 587 C C . GLU A 1 71 ? 10.026 -4.539 -28.319 1.00 88.19 71 GLU A C 1
ATOM 589 O O . GLU A 1 71 ? 11.022 -3.822 -28.420 1.00 88.19 71 GLU A O 1
ATOM 594 N N . ASN A 1 72 ? 9.994 -5.545 -27.440 1.00 82.25 72 ASN A N 1
ATOM 595 C CA . ASN A 1 72 ? 11.067 -5.915 -26.513 1.00 82.25 72 ASN A CA 1
ATOM 596 C C . ASN A 1 72 ? 11.559 -4.756 -25.618 1.00 82.25 72 ASN A C 1
ATOM 598 O O . ASN A 1 72 ? 12.664 -4.774 -25.076 1.00 82.25 72 ASN A O 1
ATOM 602 N N . SER A 1 73 ? 10.727 -3.725 -25.446 1.00 84.25 73 SER A N 1
ATOM 603 C CA . SER A 1 73 ? 11.031 -2.576 -24.598 1.00 84.25 73 SER A CA 1
ATOM 604 C C . SER A 1 73 ? 10.513 -2.824 -23.187 1.00 84.25 73 SER A C 1
ATOM 606 O O . SER A 1 73 ? 9.310 -3.032 -22.984 1.00 84.25 73 SER A O 1
ATOM 608 N N . GLN A 1 74 ? 11.416 -2.780 -22.207 1.00 82.81 74 GLN A N 1
ATOM 609 C CA . GLN A 1 74 ? 11.077 -2.854 -20.789 1.00 82.81 74 GLN A CA 1
ATOM 610 C C . GLN A 1 74 ? 10.409 -1.552 -20.346 1.00 82.81 74 GLN A C 1
ATOM 612 O O . GLN A 1 74 ? 11.021 -0.482 -20.342 1.00 82.81 74 GLN A O 1
ATOM 617 N N . LYS A 1 75 ? 9.143 -1.646 -19.950 1.00 86.19 75 LYS A N 1
ATOM 618 C CA . LYS A 1 75 ? 8.386 -0.551 -19.346 1.00 86.19 75 LYS A CA 1
ATOM 619 C C . LYS A 1 75 ? 8.094 -0.889 -17.890 1.00 86.19 75 LYS A C 1
ATOM 621 O O . LYS A 1 75 ? 8.001 -2.052 -17.508 1.00 86.19 75 LYS A O 1
ATOM 626 N N . ARG A 1 76 ? 7.937 0.152 -17.075 1.00 83.94 76 ARG A N 1
ATOM 627 C CA . ARG A 1 76 ? 7.537 0.026 -15.672 1.00 83.94 76 ARG A CA 1
ATOM 628 C C . ARG A 1 76 ? 6.293 0.847 -15.403 1.00 83.94 76 ARG A C 1
ATOM 630 O O . ARG A 1 76 ? 6.146 1.943 -15.953 1.00 83.94 76 ARG A O 1
ATOM 637 N N . ARG A 1 77 ? 5.421 0.338 -14.544 1.00 87.19 77 ARG A N 1
ATOM 638 C CA . ARG A 1 77 ? 4.289 1.083 -13.998 1.00 87.19 77 ARG A CA 1
ATOM 639 C C . ARG A 1 77 ? 4.147 0.777 -12.520 1.00 87.19 77 ARG A C 1
ATOM 641 O O . ARG A 1 77 ? 4.095 -0.379 -12.115 1.00 87.19 77 ARG A O 1
ATOM 648 N N . ILE A 1 78 ? 4.046 1.845 -11.742 1.00 89.50 78 ILE A N 1
ATOM 649 C CA . ILE A 1 78 ? 3.737 1.763 -10.325 1.00 89.50 78 ILE A CA 1
ATOM 650 C C . ILE A 1 78 ? 2.217 1.733 -10.196 1.00 89.50 78 ILE A C 1
ATOM 652 O O . ILE A 1 78 ? 1.528 2.640 -10.663 1.00 89.50 78 ILE A O 1
ATOM 656 N N . PHE A 1 79 ? 1.700 0.683 -9.576 1.00 89.94 79 PHE A N 1
ATOM 657 C CA . PHE A 1 79 ? 0.281 0.509 -9.311 1.00 89.94 79 PHE A CA 1
ATOM 658 C C . PHE A 1 79 ? -0.011 0.764 -7.842 1.00 89.94 79 PHE A C 1
ATOM 660 O O . PHE A 1 79 ? 0.673 0.244 -6.964 1.00 89.94 79 PHE A O 1
ATOM 667 N N . PHE A 1 80 ? -1.060 1.535 -7.582 1.00 91.81 80 PHE A N 1
ATOM 668 C CA . PHE A 1 80 ? -1.617 1.700 -6.250 1.00 91.81 80 PHE A CA 1
ATOM 669 C C . PHE A 1 80 ? -2.842 0.808 -6.086 1.00 91.81 80 PHE A C 1
ATOM 671 O O . PHE A 1 80 ? -3.786 0.878 -6.874 1.00 91.81 80 PHE A O 1
ATOM 678 N N . PHE A 1 81 ? -2.834 0.003 -5.033 1.00 91.50 81 PHE A N 1
ATOM 679 C CA . PHE A 1 81 ? -3.898 -0.910 -4.658 1.00 91.50 81 PHE A CA 1
ATOM 680 C C . PHE A 1 81 ? -4.584 -0.414 -3.390 1.00 91.50 81 PHE A C 1
ATOM 682 O O . PHE A 1 81 ? -3.948 -0.188 -2.360 1.00 91.50 81 PHE A O 1
ATOM 689 N N . ALA A 1 82 ? -5.907 -0.294 -3.461 1.00 92.75 82 ALA A N 1
ATOM 690 C CA . ALA A 1 82 ? -6.768 -0.154 -2.297 1.00 92.75 82 ALA A CA 1
ATOM 691 C C . ALA A 1 82 ? -7.440 -1.502 -2.035 1.00 92.75 82 ALA A C 1
ATOM 693 O O . ALA A 1 82 ? -8.431 -1.844 -2.677 1.00 92.75 82 ALA A O 1
ATOM 694 N N . TRP A 1 83 ? -6.868 -2.282 -1.122 1.00 93.69 83 TRP A N 1
ATOM 695 C CA . TRP A 1 83 ? -7.396 -3.580 -0.732 1.00 93.69 83 TRP A CA 1
ATOM 696 C C . TRP A 1 83 ? -8.491 -3.403 0.320 1.00 93.69 83 TRP A C 1
ATOM 698 O O . TRP A 1 83 ? -8.247 -2.863 1.403 1.00 93.69 83 TRP A O 1
ATOM 708 N N . SER A 1 84 ? -9.705 -3.840 -0.008 1.00 92.25 84 SER A N 1
ATOM 709 C CA . SER A 1 84 ? -10.872 -3.752 0.869 1.00 92.25 84 SER A CA 1
ATOM 710 C C . SER A 1 84 ? -11.737 -5.008 0.712 1.00 92.25 84 SER A C 1
ATOM 712 O O . SER A 1 84 ? -12.637 -5.023 -0.126 1.00 92.25 84 SER A O 1
ATOM 714 N N . PRO A 1 85 ? -11.447 -6.084 1.467 1.00 92.62 85 PRO A N 1
ATOM 715 C CA . PRO A 1 85 ? -12.166 -7.345 1.329 1.00 92.62 85 PRO A CA 1
ATOM 716 C C . PRO A 1 85 ? -13.567 -7.260 1.942 1.00 92.62 85 PRO A C 1
ATOM 718 O O . PRO A 1 85 ? -13.809 -6.488 2.874 1.00 92.62 85 PRO A O 1
ATOM 721 N N . ASP A 1 86 ? -14.509 -8.069 1.451 1.00 89.38 86 ASP A N 1
ATOM 722 C CA . ASP A 1 86 ? -15.916 -7.976 1.856 1.00 89.38 86 ASP A CA 1
ATOM 723 C C . ASP A 1 86 ? -16.170 -8.266 3.338 1.00 89.38 86 ASP A C 1
ATOM 725 O O . ASP A 1 86 ? -17.004 -7.612 3.964 1.00 89.38 86 ASP A O 1
ATOM 729 N N . THR A 1 87 ? -15.381 -9.158 3.916 1.00 91.19 87 THR A N 1
ATOM 730 C CA . THR A 1 87 ? -15.392 -9.547 5.333 1.00 91.19 87 THR A CA 1
ATOM 731 C C . THR A 1 87 ? -14.837 -8.467 6.270 1.00 91.19 87 THR A C 1
ATOM 733 O O . THR A 1 87 ? -15.060 -8.547 7.479 1.00 91.19 87 THR A O 1
ATOM 736 N N . ALA A 1 88 ? -14.152 -7.437 5.752 1.00 90.56 88 ALA A N 1
ATOM 737 C CA . ALA A 1 88 ? -13.612 -6.370 6.588 1.00 90.56 88 ALA A CA 1
ATOM 738 C C . ALA A 1 88 ? -14.710 -5.528 7.243 1.00 90.56 88 ALA A C 1
ATOM 740 O O . ALA A 1 88 ? -15.773 -5.258 6.675 1.00 90.56 88 ALA A O 1
ATOM 741 N N . ARG A 1 89 ? -14.416 -5.026 8.448 1.00 90.19 89 ARG A N 1
ATOM 742 C CA . ARG A 1 89 ? -15.337 -4.169 9.207 1.00 90.19 89 ARG A CA 1
ATOM 743 C C . ARG A 1 89 ? -15.738 -2.943 8.387 1.00 90.19 89 ARG A C 1
ATOM 745 O O . ARG A 1 89 ? -14.876 -2.197 7.927 1.00 90.19 89 ARG A O 1
ATOM 752 N N . VAL A 1 90 ? -17.042 -2.665 8.310 1.00 90.81 90 VAL A N 1
ATOM 753 C CA . VAL A 1 90 ? -17.610 -1.519 7.567 1.00 90.81 90 VAL A CA 1
ATOM 754 C C . VAL A 1 90 ? -16.920 -0.201 7.931 1.00 90.81 90 VAL A C 1
ATOM 756 O O . VAL A 1 90 ? -16.534 0.565 7.052 1.00 90.81 90 VAL A O 1
ATOM 759 N N . ARG A 1 91 ? -16.678 0.034 9.228 1.00 87.94 91 ARG A N 1
ATOM 760 C CA . ARG A 1 91 ? -15.967 1.227 9.709 1.00 87.94 91 ARG A CA 1
ATOM 761 C C . ARG A 1 91 ? -14.552 1.343 9.130 1.00 87.94 91 ARG A C 1
ATOM 763 O O . ARG A 1 91 ? -14.158 2.434 8.731 1.00 87.94 91 ARG A O 1
ATOM 770 N N . SER A 1 92 ? -13.818 0.233 9.054 1.00 89.25 92 SER A N 1
ATOM 771 C CA . SER A 1 92 ? -12.474 0.197 8.469 1.00 89.25 92 SER A CA 1
ATOM 772 C C . SER A 1 92 ? -12.539 0.550 6.982 1.00 89.25 92 SER A C 1
ATOM 774 O O . SER A 1 92 ? -11.855 1.474 6.547 1.00 89.25 92 SER A O 1
ATOM 776 N N . LYS A 1 93 ? -13.472 -0.050 6.227 1.00 89.81 93 LYS A N 1
ATOM 777 C CA . LYS A 1 93 ? -13.691 0.282 4.808 1.00 89.81 93 LYS A CA 1
ATOM 778 C C . LYS A 1 93 ? -13.956 1.773 4.591 1.00 89.81 93 LYS A C 1
ATOM 780 O O . LYS A 1 93 ? -13.350 2.378 3.711 1.00 89.81 93 LYS A O 1
ATOM 785 N N . MET A 1 94 ? -14.805 2.382 5.422 1.00 90.94 94 MET A N 1
ATOM 786 C CA . MET A 1 94 ? -15.091 3.821 5.358 1.00 90.94 94 MET A CA 1
ATOM 787 C C . MET A 1 94 ? -13.846 4.676 5.624 1.00 90.94 94 MET A C 1
ATOM 789 O O . MET A 1 94 ? -13.603 5.643 4.902 1.00 90.94 94 MET A O 1
ATOM 793 N N . ILE A 1 95 ? -13.048 4.329 6.641 1.00 90.69 95 ILE A N 1
ATOM 794 C CA . ILE A 1 95 ? -11.821 5.063 6.989 1.00 90.69 95 ILE A CA 1
ATOM 795 C C . ILE A 1 95 ? -10.801 4.978 5.857 1.00 90.69 95 ILE A C 1
ATOM 797 O O . ILE A 1 95 ? -10.216 6.002 5.494 1.00 90.69 95 ILE A O 1
ATOM 801 N N . TYR A 1 96 ? -10.602 3.783 5.296 1.00 91.69 96 TYR A N 1
ATOM 802 C CA . TYR A 1 96 ? -9.732 3.599 4.144 1.00 91.69 96 TYR A CA 1
ATOM 803 C C . TYR A 1 96 ? -10.274 4.433 2.982 1.00 91.69 96 TYR A C 1
ATOM 805 O O . TYR A 1 96 ? -9.628 5.414 2.620 1.00 91.69 96 TYR A O 1
ATOM 813 N N . ALA A 1 97 ? -11.490 4.179 2.497 1.00 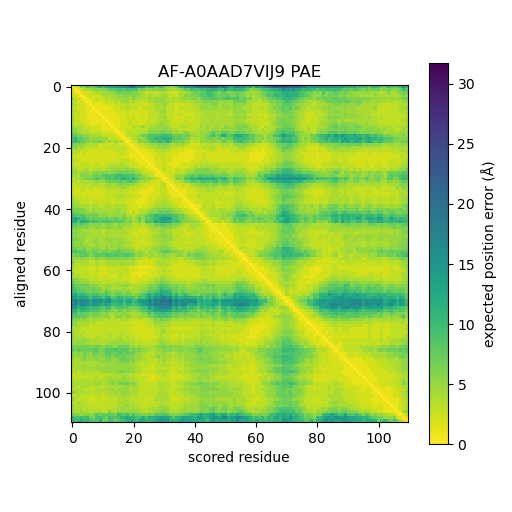91.06 97 ALA A N 1
ATOM 814 C CA . ALA A 1 97 ? -12.078 4.913 1.374 1.00 91.06 97 ALA A CA 1
ATOM 815 C C . ALA A 1 97 ? -11.966 6.446 1.512 1.00 91.06 97 ALA A C 1
ATOM 817 O O . ALA A 1 97 ? -11.488 7.103 0.588 1.00 91.06 97 ALA A O 1
ATOM 818 N N . GLY A 1 98 ? -12.303 7.009 2.679 1.00 90.50 98 GLY A N 1
ATOM 819 C CA . GLY A 1 98 ? -12.217 8.454 2.935 1.00 90.50 98 GLY A CA 1
ATOM 820 C C . GLY A 1 98 ? -10.791 9.015 3.011 1.00 90.50 98 GLY A C 1
ATOM 821 O O . GLY A 1 98 ? -10.586 10.218 2.864 1.00 90.50 98 GLY A O 1
ATOM 822 N N . SER A 1 99 ? -9.791 8.163 3.218 1.00 89.94 99 SER A N 1
ATOM 823 C CA . SER A 1 99 ? -8.384 8.562 3.354 1.00 89.94 99 SER A CA 1
ATOM 824 C C . SER A 1 99 ? -7.537 8.268 2.120 1.00 89.94 99 SER A C 1
ATOM 826 O O . SER A 1 99 ? -6.395 8.726 2.048 1.00 89.94 99 SER A O 1
ATOM 828 N N . LYS A 1 100 ? -8.093 7.538 1.146 1.00 90.25 100 LYS A N 1
ATOM 829 C CA . LYS A 1 100 ? -7.432 7.144 -0.104 1.00 90.25 100 LYS A CA 1
ATOM 830 C C . LYS A 1 100 ? -6.851 8.343 -0.842 1.00 90.25 100 LYS A C 1
ATOM 832 O O . LYS A 1 100 ? -5.664 8.362 -1.140 1.00 90.25 100 LYS A O 1
ATOM 837 N N . ASP A 1 101 ? -7.678 9.347 -1.129 1.00 88.81 101 ASP A N 1
ATOM 838 C CA . ASP A 1 101 ? -7.270 10.497 -1.944 1.00 88.81 101 ASP A CA 1
ATOM 839 C C . ASP A 1 101 ? -6.220 11.357 -1.249 1.00 88.81 101 ASP A C 1
ATOM 841 O O . ASP A 1 101 ? -5.319 11.880 -1.899 1.00 88.81 101 ASP A O 1
ATOM 845 N N . ARG A 1 102 ? -6.293 11.452 0.083 1.00 88.19 102 ARG A N 1
ATOM 846 C CA . ARG A 1 102 ? -5.262 12.125 0.871 1.00 88.19 102 ARG A CA 1
ATOM 847 C C . ARG A 1 102 ? -3.940 11.369 0.798 1.00 88.19 102 ARG A C 1
ATOM 849 O O . ARG A 1 102 ? -2.924 11.995 0.550 1.00 88.19 102 ARG A O 1
ATOM 856 N N . PHE A 1 103 ? -3.952 10.050 0.988 1.00 87.81 103 PHE A N 1
ATOM 857 C CA . PHE A 1 103 ? -2.726 9.254 0.936 1.00 87.81 103 PHE A CA 1
ATOM 858 C C . PHE A 1 103 ? -2.112 9.229 -0.467 1.00 87.81 103 PHE A C 1
ATOM 860 O O . PHE A 1 103 ? -0.905 9.374 -0.605 1.00 87.81 103 PHE A O 1
ATOM 867 N N . LYS A 1 104 ? -2.940 9.135 -1.514 1.00 87.75 104 LYS A N 1
ATOM 868 C CA . LYS A 1 104 ? -2.463 9.158 -2.900 1.00 87.75 104 LYS A CA 1
ATOM 869 C C . LYS A 1 104 ? -1.693 10.446 -3.228 1.00 87.75 104 LYS A C 1
ATOM 871 O O . LYS A 1 104 ? -0.710 10.381 -3.949 1.00 87.75 104 LYS A O 1
ATOM 876 N N . ARG A 1 105 ? -2.107 11.598 -2.684 1.00 87.81 105 ARG A N 1
ATOM 877 C CA . ARG A 1 105 ? -1.415 12.886 -2.896 1.00 87.81 105 ARG A CA 1
ATOM 878 C C . ARG A 1 105 ? -0.017 12.942 -2.283 1.00 87.81 105 ARG A C 1
ATOM 880 O O . ARG A 1 105 ? 0.820 13.660 -2.805 1.00 87.81 105 ARG A O 1
ATOM 887 N N . GLU A 1 106 ? 0.221 12.203 -1.204 1.00 85.69 106 GLU A N 1
ATOM 888 C CA . GLU A 1 106 ? 1.541 12.122 -0.558 1.00 85.69 106 GLU A CA 1
ATOM 889 C C . GLU A 1 106 ? 2.500 11.236 -1.372 1.00 85.69 106 GLU A C 1
ATOM 891 O O . GLU A 1 106 ? 3.715 11.360 -1.281 1.00 85.69 106 GLU A O 1
ATOM 896 N N . LEU A 1 107 ? 1.954 10.341 -2.200 1.00 84.06 107 LEU A N 1
ATOM 897 C CA . LEU A 1 107 ? 2.709 9.483 -3.107 1.00 84.06 107 LEU A CA 1
ATOM 898 C C . LEU A 1 107 ? 2.847 10.166 -4.475 1.00 84.06 107 LEU A C 1
ATOM 900 O O . LEU A 1 107 ? 2.203 9.773 -5.451 1.00 84.06 107 LEU A O 1
ATOM 904 N N . ASP A 1 108 ? 3.683 11.202 -4.549 1.00 76.50 108 ASP A N 1
ATOM 905 C CA . ASP A 1 108 ? 3.911 11.951 -5.790 1.00 76.50 108 ASP A CA 1
ATOM 906 C C . ASP A 1 108 ? 4.461 11.027 -6.899 1.00 76.50 108 ASP A C 1
ATOM 908 O O . ASP A 1 108 ? 5.592 10.525 -6.835 1.00 76.50 108 ASP A O 1
ATOM 912 N N . GLY A 1 109 ? 3.658 10.794 -7.942 1.00 68.25 109 GLY A N 1
ATOM 913 C CA . GLY A 1 109 ? 4.008 9.965 -9.099 1.00 68.25 109 GLY A CA 1
ATOM 914 C C . GLY A 1 109 ? 3.122 8.740 -9.347 1.00 68.25 109 GLY A C 1
ATOM 915 O O . GLY A 1 109 ? 3.529 7.893 -10.146 1.00 68.25 109 GLY A O 1
ATOM 916 N N . ILE A 1 110 ? 1.956 8.642 -8.693 1.00 68.88 110 ILE A N 1
ATOM 917 C CA . ILE A 1 110 ? 0.885 7.650 -8.950 1.00 68.88 110 ILE A CA 1
ATOM 918 C C . ILE A 1 110 ? -0.374 8.321 -9.521 1.00 68.88 110 ILE A C 1
ATOM 920 O O . ILE A 1 110 ? -0.785 9.381 -9.008 1.00 68.88 110 ILE A O 1
#

Solvent-accessible surface area (backbone atoms only — not comparable to full-atom values): 6332 Å² total; per-residue (Å²): 121,49,72,41,70,64,45,48,53,52,48,50,41,31,75,73,69,55,59,35,26,32,38,34,33,36,68,42,75,92,75,40,29,34,40,71,72,46,76,35,43,59,86,53,56,70,65,61,54,55,74,70,55,56,73,54,43,62,35,38,33,40,36,58,46,75,46,73,45,97,84,72,45,80,45,75,48,71,44,80,44,82,46,68,39,87,73,23,55,67,69,56,51,51,53,48,66,74,41,46,70,63,54,48,65,65,47,82,91,109

InterPro domains:
  IPR002108 Actin-depolymerising factor homology domain [PF00241] (2-110)
  IPR002108 Actin-depolymerising factor homology domain [PS51263] (1-110)
  IPR002108 Actin-depolymerising factor homology domain [SM00102] (5-109)
  IPR017904 ADF/Cofilin [PTHR11913] (1-110)
  IPR017904 ADF/Cofilin [cd11286] (1-110)
  IPR029006 ADF-H/Gelsolin-like domain superfamily [G3DSA:3.40.20.10] (1-110)

Nearest PDB structures (foldseek):
  1f7s-assembly1_A  TM=9.751E-01  e=1.072E-17  Arabidopsis thaliana
  7sog-assembly1_A  TM=9.653E-01  e=3.608E-13  Acanthamoeba castellanii
  7rtx-assembly1_A  TM=9.708E-01  e=7.230E-13  Acanthamoeba castellanii
  1cfy-assembly1_A  TM=9.309E-01  e=9.308E-13  Saccharomyces cerevisiae
  7sog-assembly2_B  TM=9.429E-01  e=7.028E-12  Acanthamoeba castellanii

Radius of gyration: 14.36 Å; Cα contacts (8 Å, |Δi|>4): 180; chains: 1; bounding box: 34×28×46 Å

Sequence (110 aa):
MAVHNDCELKFLELKAKRTYRFIVFKIEEKQKQLVVEKVGERTTGYEDFTASLPADECRYAVYDFDFVTEENSQKRRIFFFAWSPDTARVRSKMIYAGSKDRFKRELDGI

Secondary structure (DSSP, 8-state):
-EE-HHHHHHHHHHHHH--EEEEEEEEETTTTEEEEEEEEETT--HHHHHHTS-SSS-EEEEEEEEEE-TTS-EEEEEEEEEE--TTS-HHHHHHHHHHHHHHHHHSTT-

Mean predicted aligned error: 4.9 Å

Foldseek 3Di:
DAEDPVVLVVLCCCVPVVQFQKWKWDQDPVVRYIDTPDTHGPPDDVVVVVVPQDQAAWIKMKGWDWDQDPVRDIDIDIDIDTGDHPNYDPVRVVSSVVCVVVVVVSNPPD

Organism: Quillaja saponaria (NCBI:txid32244)